Protein AF-A0A2G9T4P9-F1 (afdb_monomer)

InterPro domains:
  IPR011009 Protein kinase-like domain supe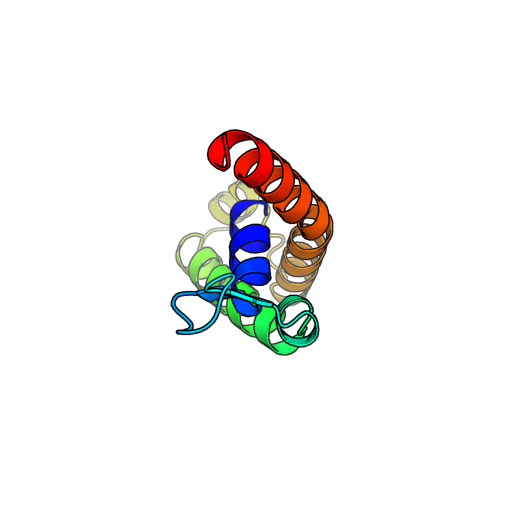rfamily [SSF56112] (2-95)

Mean predicted aligned error: 3.76 Å

Foldseek 3Di:
DQVLLLVLQCQQKDACDPDPVRIGGDVCSSPPPVVLLVVLLVVLVVQCVVQVDPVSC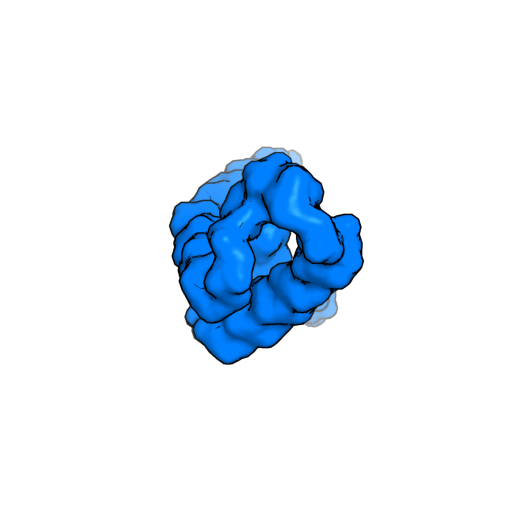VVVVHPVPSVVVSVVSSVVSVVCNVVSVVVVVVVCVVVVD

Radius of gyration: 16.35 Å; Cα contacts (8 Å, |Δi|>4): 73; chains: 1; bounding box: 44×20×45 Å

Organism: Teladorsagia circumcincta (NCBI:txid45464)

Structure (mmCIF, N/CA/C/O backbone):
data_AF-A0A2G9T4P9-F1
#
_entry.id   AF-A0A2G9T4P9-F1
#
loop_
_atom_site.group_PDB
_atom_site.id
_atom_site.type_symbol
_atom_site.label_atom_id
_atom_site.label_alt_id
_atom_site.label_comp_id
_atom_site.label_asym_id
_atom_site.label_entity_id
_atom_site.label_seq_id
_atom_site.pdbx_PDB_ins_code
_atom_site.Cartn_x
_atom_site.Cartn_y
_atom_site.Cartn_z
_atom_site.occupancy
_atom_site.B_iso_or_equiv
_atom_site.auth_seq_id
_atom_site.auth_comp_id
_atom_site.auth_asym_id
_atom_site.auth_atom_id
_atom_site.pdbx_PDB_model_num
ATOM 1 N N . ALA A 1 1 ? 8.560 0.959 2.134 1.00 84.94 1 ALA A N 1
ATOM 2 C CA . ALA A 1 1 ? 7.537 -0.076 2.389 1.00 84.94 1 ALA A CA 1
ATOM 3 C C . ALA A 1 1 ? 6.670 0.248 3.609 1.00 84.94 1 ALA A C 1
ATOM 5 O O . ALA A 1 1 ? 5.462 0.257 3.446 1.00 84.94 1 ALA A O 1
ATOM 6 N N . LEU A 1 2 ? 7.240 0.581 4.781 1.00 91.88 2 LEU A N 1
ATOM 7 C CA . LEU A 1 2 ? 6.465 0.960 5.982 1.00 91.88 2 LEU A CA 1
ATOM 8 C C . LEU A 1 2 ? 5.460 2.102 5.740 1.00 91.88 2 LEU A C 1
ATOM 10 O O . LEU A 1 2 ? 4.272 1.905 5.943 1.00 91.88 2 LEU A O 1
ATOM 14 N N . GLU A 1 3 ? 5.920 3.245 5.231 1.00 92.81 3 GLU A N 1
ATOM 15 C CA . GLU A 1 3 ? 5.066 4.408 4.911 1.00 92.81 3 GLU A CA 1
ATOM 16 C C . GLU A 1 3 ? 3.924 4.069 3.939 1.00 92.81 3 GLU A C 1
ATOM 18 O O . GLU A 1 3 ? 2.773 4.457 4.128 1.00 92.81 3 GLU A O 1
ATOM 23 N N . ILE A 1 4 ? 4.243 3.290 2.903 1.00 93.44 4 ILE A N 1
ATOM 24 C CA . ILE A 1 4 ? 3.272 2.838 1.900 1.00 93.44 4 ILE A CA 1
ATOM 25 C C . ILE A 1 4 ? 2.241 1.931 2.563 1.00 93.44 4 ILE A C 1
ATOM 27 O O . ILE A 1 4 ? 1.051 2.121 2.371 1.00 93.44 4 ILE A O 1
ATOM 31 N N . SER A 1 5 ? 2.693 0.982 3.380 1.00 93.94 5 SER A N 1
ATOM 32 C CA . SER A 1 5 ? 1.821 0.081 4.126 1.00 93.94 5 SER A CA 1
ATOM 33 C C . SER A 1 5 ? 0.866 0.841 5.045 1.00 93.94 5 SER A C 1
ATOM 35 O O . SER A 1 5 ? -0.320 0.529 5.065 1.00 93.94 5 SER A O 1
ATOM 37 N N . ASN A 1 6 ? 1.353 1.876 5.742 1.00 94.88 6 ASN A N 1
ATOM 38 C CA . ASN A 1 6 ? 0.491 2.738 6.546 1.00 94.88 6 ASN A CA 1
ATOM 39 C C . ASN A 1 6 ? -0.539 3.455 5.668 1.00 94.88 6 ASN A C 1
ATOM 41 O O . ASN A 1 6 ? -1.720 3.442 5.977 1.00 94.88 6 ASN A O 1
ATOM 45 N N . THR A 1 7 ? -0.107 4.016 4.536 1.00 93.69 7 THR A N 1
ATOM 46 C CA . THR A 1 7 ? -1.008 4.706 3.599 1.00 93.69 7 THR A CA 1
ATOM 47 C C . THR A 1 7 ? -2.107 3.783 3.066 1.00 93.69 7 THR A C 1
ATOM 49 O O . THR A 1 7 ? -3.253 4.204 2.967 1.00 93.69 7 THR A O 1
ATOM 52 N N . LEU A 1 8 ? -1.781 2.524 2.758 1.00 92.94 8 LEU A N 1
ATOM 53 C CA . LEU A 1 8 ? -2.769 1.530 2.326 1.00 92.94 8 LEU A CA 1
ATOM 54 C C . LEU A 1 8 ? -3.737 1.152 3.455 1.00 92.94 8 LEU A C 1
ATOM 56 O O . LEU A 1 8 ? -4.933 1.045 3.209 1.00 92.94 8 LEU A O 1
ATOM 60 N N . ALA A 1 9 ? -3.250 1.002 4.693 1.00 93.19 9 ALA A N 1
ATOM 61 C CA . ALA A 1 9 ? -4.123 0.779 5.847 1.00 93.19 9 ALA A CA 1
ATOM 62 C C . ALA A 1 9 ? -5.110 1.944 6.033 1.00 93.19 9 ALA A C 1
ATOM 64 O O . ALA A 1 9 ? -6.292 1.725 6.276 1.00 93.19 9 ALA A O 1
ATOM 65 N N . GLU A 1 10 ? -4.655 3.183 5.846 1.00 94.19 10 GLU A N 1
ATOM 66 C CA . GLU A 1 10 ? -5.505 4.373 5.959 1.00 94.19 10 GLU A CA 1
ATOM 67 C C . GLU A 1 10 ? -6.612 4.441 4.896 1.00 94.19 10 GLU A C 1
ATOM 69 O O . GLU A 1 10 ? -7.625 5.096 5.124 1.00 94.19 10 GLU A O 1
ATOM 74 N N . CYS A 1 11 ? -6.493 3.737 3.763 1.00 93.12 11 CYS A N 1
ATOM 75 C CA . CYS A 1 11 ? -7.566 3.691 2.762 1.00 93.12 11 CYS A CA 1
ATOM 76 C C . CYS A 1 11 ? -8.871 3.087 3.301 1.00 93.12 11 CYS A C 1
ATOM 78 O O . CYS A 1 11 ? -9.941 3.430 2.803 1.00 93.12 11 CYS A O 1
ATOM 80 N N . GLY A 1 12 ? -8.792 2.214 4.307 1.00 93.62 12 GLY A N 1
ATOM 81 C CA . GLY A 1 12 ? -9.965 1.659 4.979 1.00 93.62 12 GLY A CA 1
ATOM 82 C C . GLY A 1 12 ? -10.337 2.369 6.276 1.00 93.62 12 GLY A C 1
ATOM 83 O O . GLY A 1 12 ? -11.202 1.881 6.995 1.00 93.62 12 GLY A O 1
ATOM 84 N N . MET A 1 13 ? -9.694 3.486 6.616 1.00 95.25 13 MET A N 1
ATOM 85 C CA . MET A 1 13 ? -10.004 4.250 7.822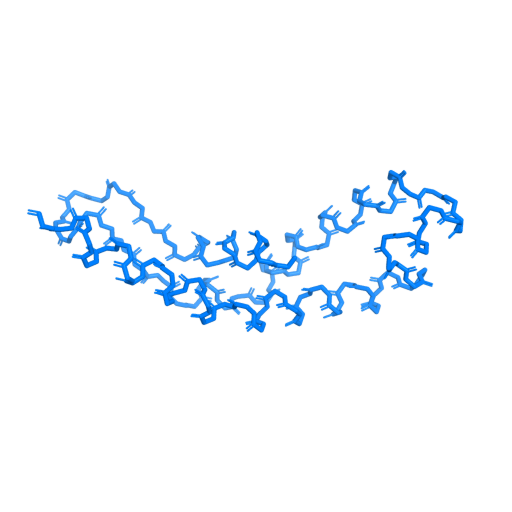 1.00 95.25 13 MET A CA 1
ATOM 86 C C . MET A 1 13 ? -10.836 5.479 7.467 1.00 95.25 13 MET A C 1
ATOM 88 O O . MET A 1 13 ? -10.435 6.315 6.660 1.00 95.25 13 MET A O 1
ATOM 92 N N . THR A 1 14 ? -11.989 5.631 8.114 1.00 96.06 14 THR A N 1
ATOM 93 C CA . THR A 1 14 ? -12.777 6.868 8.046 1.00 96.06 14 THR A CA 1
ATOM 94 C C . THR A 1 14 ? -12.807 7.517 9.417 1.00 96.06 14 THR A C 1
ATOM 96 O O . THR A 1 14 ? -13.322 6.939 10.369 1.00 96.06 14 THR A O 1
ATOM 99 N N . TYR A 1 15 ? -12.276 8.733 9.523 1.00 95.00 15 TYR A N 1
ATOM 100 C CA . TYR A 1 15 ? -12.254 9.507 10.765 1.00 95.00 15 TYR A CA 1
ATOM 101 C C . TYR A 1 15 ? -13.317 10.604 10.769 1.00 95.00 15 TYR A C 1
ATOM 103 O O . TYR A 1 15 ? -13.747 11.077 9.718 1.00 95.00 15 TYR A O 1
ATOM 111 N N . GLY A 1 16 ? -13.699 11.062 11.963 1.00 93.06 16 GLY A N 1
ATOM 112 C CA . GLY A 1 16 ? -14.607 12.201 12.121 1.00 93.06 16 GLY A CA 1
ATOM 113 C C . GLY A 1 16 ? -16.078 11.851 11.905 1.00 93.06 16 GLY A C 1
ATOM 114 O O . GLY A 1 16 ? -16.880 12.741 11.630 1.00 93.06 16 GLY A O 1
ATOM 115 N N . VAL A 1 17 ? -16.444 10.572 12.037 1.00 95.62 17 VAL A N 1
ATOM 116 C CA . VAL A 1 17 ? -17.853 10.162 12.039 1.00 95.62 17 VAL A CA 1
ATOM 117 C C . VAL A 1 17 ? -18.540 10.637 13.322 1.00 95.62 17 VAL A C 1
ATOM 119 O O . VAL A 1 17 ? -17.925 10.706 14.385 1.00 95.62 17 VAL A O 1
ATOM 122 N N . GLU A 1 18 ? -19.831 10.962 13.244 1.00 95.00 18 GLU A N 1
ATOM 123 C CA . GLU A 1 18 ? -20.568 11.574 14.364 1.00 95.00 18 GLU A CA 1
ATOM 124 C C . GLU A 1 18 ? -20.757 10.633 15.563 1.00 95.00 18 GLU A C 1
ATOM 126 O O . GLU A 1 18 ? -20.935 11.072 16.701 1.00 95.00 18 GLU A O 1
ATOM 131 N N . LYS A 1 19 ? -20.739 9.321 15.317 1.00 93.81 19 LYS A N 1
ATOM 132 C CA . LYS A 1 19 ? -21.027 8.305 16.325 1.00 93.81 19 LYS A CA 1
ATOM 133 C C . LYS A 1 19 ? -19.737 7.756 16.925 1.00 93.81 19 LYS A C 1
ATOM 135 O O . LYS A 1 19 ? -18.825 7.378 16.199 1.00 93.81 19 LYS A O 1
ATOM 140 N N . HIS A 1 20 ? -19.706 7.613 18.251 1.00 90.75 20 HIS A N 1
ATOM 141 C CA . HIS A 1 20 ? -18.656 6.861 18.945 1.00 90.75 20 HIS A CA 1
ATOM 142 C C . HIS A 1 20 ? -18.430 5.478 18.279 1.00 90.75 20 HIS A C 1
ATOM 144 O O . HIS A 1 20 ? -19.419 4.769 18.056 1.00 90.75 20 HIS A O 1
ATOM 150 N N . PRO A 1 21 ? -17.172 5.056 18.014 1.00 92.62 21 PRO A N 1
ATOM 151 C CA . PRO A 1 21 ? -15.909 5.610 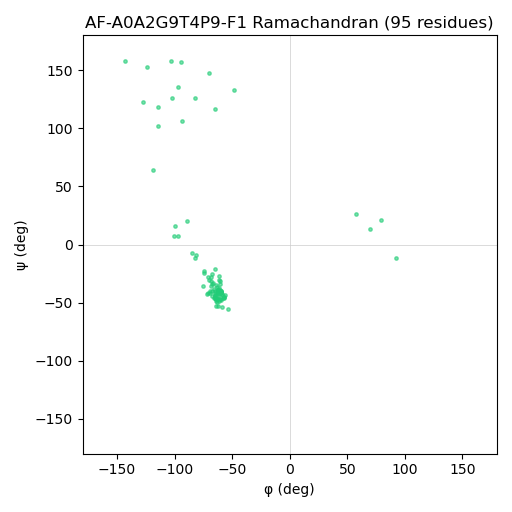18.5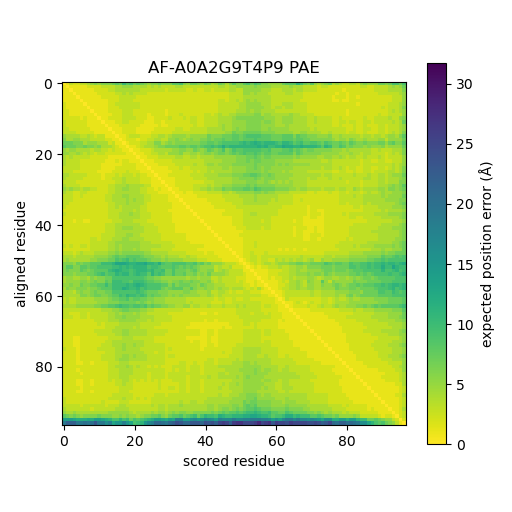27 1.00 92.62 21 PRO A CA 1
ATOM 152 C C . PRO A 1 21 ? -15.283 6.737 17.683 1.00 92.62 21 PRO A C 1
ATOM 154 O O . PRO A 1 21 ? -14.099 7.016 17.837 1.00 92.62 21 PRO A O 1
ATOM 157 N N . PHE A 1 22 ? -16.068 7.412 16.836 1.00 94.38 22 PHE A N 1
ATOM 158 C CA . PHE A 1 22 ? -15.655 8.532 15.973 1.00 94.38 22 PHE A CA 1
ATOM 159 C C . PHE A 1 22 ? -14.723 8.142 14.817 1.00 94.38 22 PHE A C 1
ATOM 161 O O . PHE A 1 22 ? -14.167 9.010 14.136 1.00 94.38 22 PHE A O 1
ATOM 168 N N . TYR A 1 23 ? -14.619 6.839 14.548 1.00 94.81 23 TYR A N 1
ATOM 169 C CA . TYR A 1 23 ? -14.035 6.292 13.332 1.00 94.81 23 TYR A CA 1
ATOM 170 C C . TYR A 1 23 ? -14.785 5.035 12.867 1.00 94.81 23 TYR A C 1
ATOM 172 O O . TYR A 1 23 ? -15.442 4.358 13.663 1.00 94.81 23 TYR A O 1
ATOM 180 N N . GLU A 1 24 ? -14.649 4.720 11.584 1.00 95.44 24 GLU A N 1
ATOM 181 C CA . GLU A 1 24 ? -15.101 3.481 10.951 1.00 95.44 24 GLU A CA 1
ATOM 182 C C . GLU A 1 24 ? -13.929 2.793 10.245 1.00 95.44 24 GLU A C 1
ATOM 184 O O . GLU A 1 24 ? -12.956 3.443 9.853 1.00 95.44 24 GLU A O 1
ATOM 189 N N . VAL A 1 25 ? -14.027 1.468 10.124 1.00 94.31 25 VAL A N 1
ATOM 190 C CA . VAL A 1 25 ? -12.999 0.605 9.535 1.00 94.31 25 VAL A CA 1
ATOM 191 C C . VAL A 1 25 ? -13.635 -0.252 8.447 1.00 94.31 25 VAL A C 1
ATOM 193 O O . VAL A 1 25 ? -14.560 -1.014 8.729 1.00 94.31 25 VAL A O 1
ATOM 196 N N . ASP A 1 26 ? -13.106 -0.155 7.235 1.00 95.19 26 ASP A N 1
ATOM 197 C CA . ASP A 1 26 ? -13.452 -0.979 6.082 1.00 95.19 26 ASP A CA 1
ATOM 198 C C . ASP A 1 26 ? -12.242 -1.838 5.693 1.00 95.19 26 ASP A C 1
ATOM 200 O O . ASP A 1 26 ? -11.276 -1.364 5.095 1.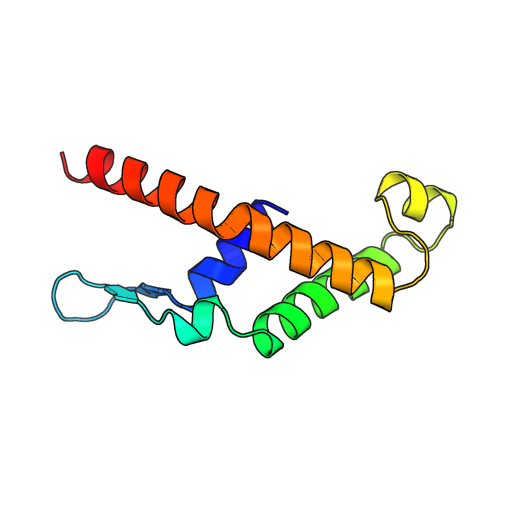00 95.19 26 ASP A O 1
ATOM 204 N N . LEU A 1 27 ? -12.286 -3.116 6.072 1.00 90.94 27 LEU A N 1
ATOM 205 C CA . LEU A 1 27 ? -11.199 -4.061 5.813 1.00 90.94 27 LEU A CA 1
ATOM 206 C C . LEU A 1 27 ? -11.084 -4.433 4.330 1.00 90.94 27 LEU A C 1
ATOM 208 O O . LEU A 1 27 ? -9.983 -4.742 3.874 1.00 90.94 27 LEU A O 1
ATOM 212 N N . ASP A 1 28 ? -12.188 -4.385 3.580 1.00 92.25 28 ASP A N 1
ATOM 213 C CA . ASP A 1 28 ? -12.181 -4.714 2.156 1.00 92.25 28 ASP A CA 1
ATOM 214 C C . ASP A 1 28 ? -11.413 -3.634 1.384 1.00 92.25 28 ASP A C 1
ATOM 216 O O . ASP A 1 28 ? -10.587 -3.953 0.528 1.00 92.25 28 ASP A O 1
ATOM 220 N N . LEU A 1 29 ? -11.593 -2.360 1.754 1.00 91.69 2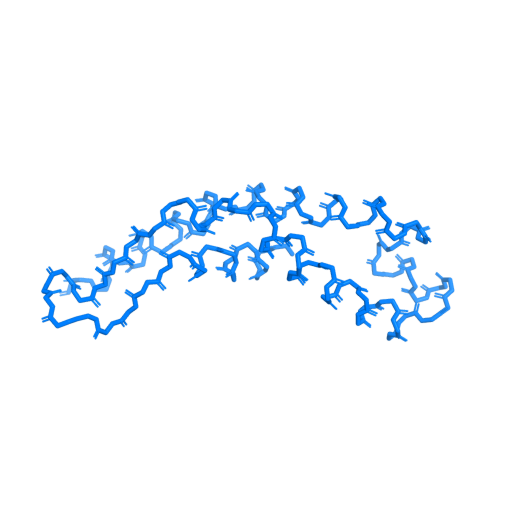9 LEU A N 1
ATOM 221 C CA . LEU A 1 29 ? -10.820 -1.248 1.194 1.00 91.69 29 LEU A CA 1
ATOM 222 C C . LEU A 1 29 ? -9.337 -1.276 1.592 1.00 91.69 29 LEU A C 1
ATOM 224 O O . LEU A 1 29 ? -8.494 -0.903 0.774 1.00 91.69 29 LEU A O 1
ATOM 228 N N . MET A 1 30 ? -8.990 -1.731 2.804 1.00 89.50 30 MET A N 1
ATOM 229 C CA . MET A 1 30 ? -7.580 -1.869 3.221 1.00 89.50 30 MET A CA 1
ATOM 230 C C . MET A 1 30 ? -6.816 -2.898 2.384 1.00 89.50 30 MET A C 1
ATOM 232 O O . MET A 1 30 ? -5.617 -2.742 2.147 1.00 89.50 30 MET A O 1
ATOM 236 N N . GLU A 1 31 ? -7.490 -3.971 1.967 1.00 86.62 31 GLU A N 1
ATOM 237 C CA . GLU A 1 31 ? -6.884 -5.070 1.212 1.00 86.62 31 GLU A CA 1
ATOM 238 C C . GLU A 1 31 ? -7.164 -5.005 -0.298 1.00 86.62 31 GLU A C 1
ATOM 240 O O . GLU A 1 31 ? -6.784 -5.925 -1.033 1.00 86.62 31 GLU A O 1
ATOM 245 N N . ASP A 1 32 ? -7.775 -3.918 -0.779 1.00 92.88 32 ASP A N 1
ATOM 246 C CA . ASP A 1 32 ? -8.123 -3.754 -2.185 1.00 92.88 32 ASP A CA 1
ATOM 247 C C . ASP A 1 32 ? -6.862 -3.696 -3.068 1.00 92.88 32 ASP A C 1
ATOM 249 O O . ASP A 1 32 ? -6.002 -2.803 -2.988 1.00 92.88 32 ASP A O 1
ATOM 253 N N . GLU A 1 33 ? -6.747 -4.688 -3.949 1.00 93.06 33 GLU A N 1
ATOM 254 C CA . GLU A 1 33 ? -5.600 -4.830 -4.841 1.00 93.06 33 GLU A CA 1
ATOM 255 C C . GLU A 1 33 ? -5.558 -3.722 -5.903 1.00 93.06 33 GLU A C 1
ATOM 257 O O . GLU A 1 33 ? -4.474 -3.304 -6.318 1.00 93.06 33 GLU A O 1
ATOM 262 N N . SER A 1 34 ? -6.715 -3.217 -6.334 1.00 94.50 34 SER A N 1
ATOM 263 C CA . SER A 1 34 ? -6.808 -2.174 -7.354 1.00 94.50 34 SER A CA 1
ATOM 264 C C . SER A 1 34 ? -6.324 -0.822 -6.824 1.00 94.50 34 SER A C 1
ATOM 266 O O . SER A 1 34 ? -5.538 -0.155 -7.503 1.00 94.50 34 SER A O 1
ATOM 268 N N . LEU A 1 35 ? -6.685 -0.466 -5.588 1.00 92.12 35 LEU A N 1
ATOM 269 C CA . LEU A 1 35 ? -6.190 0.710 -4.873 1.00 92.12 35 LEU A CA 1
ATOM 270 C C . LEU A 1 35 ? -4.694 0.586 -4.607 1.00 92.12 35 LEU A C 1
ATOM 272 O O . LEU A 1 35 ? -3.928 1.499 -4.925 1.00 92.12 35 LEU A O 1
ATOM 276 N N . SER A 1 36 ? -4.258 -0.580 -4.125 1.00 93.75 36 SER A N 1
ATOM 277 C CA . SER A 1 36 ? -2.841 -0.868 -3.902 1.00 93.75 36 SER A CA 1
ATOM 278 C C . SER A 1 36 ? -2.023 -0.706 -5.183 1.00 93.75 36 SER A C 1
ATOM 280 O O . SER A 1 36 ? -0.982 -0.046 -5.180 1.00 93.75 36 SER A O 1
ATOM 282 N N . ARG A 1 37 ? -2.509 -1.254 -6.303 1.00 96.38 37 ARG A N 1
ATOM 283 C CA . ARG A 1 37 ? -1.877 -1.142 -7.624 1.00 96.38 37 ARG A CA 1
ATOM 284 C C . ARG A 1 37 ? -1.870 0.294 -8.132 1.00 96.38 37 ARG A C 1
ATOM 286 O O . ARG A 1 37 ? -0.863 0.718 -8.694 1.00 96.38 37 ARG A O 1
ATOM 293 N N . MET A 1 38 ? -2.962 1.035 -7.953 1.00 95.50 38 MET A N 1
ATOM 294 C CA . MET A 1 38 ? -3.063 2.436 -8.362 1.00 95.50 38 MET A CA 1
ATOM 295 C C . MET A 1 38 ? -2.047 3.299 -7.606 1.00 95.50 38 MET A C 1
ATOM 297 O O . MET A 1 38 ? -1.241 3.984 -8.237 1.00 95.50 38 MET A O 1
ATOM 301 N N . PHE A 1 39 ? -2.038 3.224 -6.272 1.00 94.69 39 PHE A N 1
ATOM 302 C CA . PHE A 1 39 ? -1.137 4.003 -5.424 1.00 94.69 39 PHE A CA 1
ATOM 303 C C . PHE A 1 39 ? 0.332 3.626 -5.648 1.00 94.69 39 PHE A C 1
ATOM 305 O O . PHE A 1 39 ? 1.156 4.487 -5.963 1.00 94.69 39 PHE A O 1
ATOM 312 N N . CYS A 1 40 ? 0.665 2.332 -5.552 1.00 95.81 40 CYS A N 1
ATOM 313 C CA . CYS A 1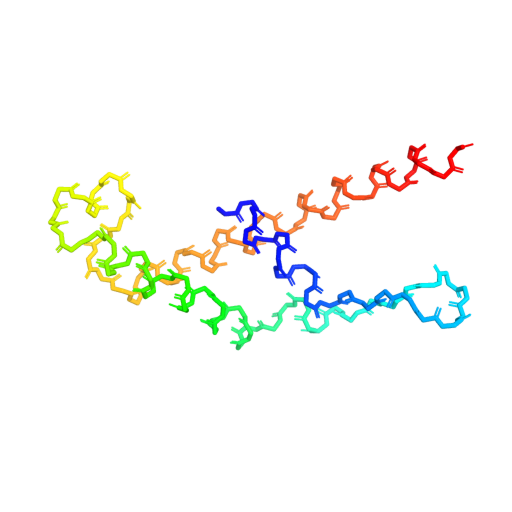 40 ? 2.036 1.857 -5.747 1.00 95.81 40 CYS A CA 1
ATOM 314 C C . CYS A 1 40 ? 2.525 2.125 -7.174 1.00 95.81 40 CYS A C 1
ATOM 316 O O . CYS A 1 40 ? 3.689 2.467 -7.362 1.00 95.81 40 CYS A O 1
ATOM 318 N N . GLY A 1 41 ? 1.644 2.010 -8.171 1.00 96.75 41 GLY A N 1
ATOM 319 C CA . GLY A 1 41 ? 1.953 2.309 -9.566 1.00 96.75 41 GLY A CA 1
ATOM 320 C C . GLY A 1 41 ? 2.298 3.779 -9.778 1.00 96.75 41 GLY A C 1
ATOM 321 O O . GLY A 1 41 ? 3.340 4.074 -10.354 1.00 96.75 41 GLY A O 1
ATOM 322 N N . ALA A 1 42 ? 1.479 4.697 -9.258 1.00 96.31 42 ALA A N 1
ATOM 323 C CA . ALA A 1 42 ? 1.741 6.132 -9.357 1.00 96.31 42 ALA A CA 1
ATOM 324 C C . ALA A 1 42 ? 3.038 6.537 -8.633 1.00 96.31 42 ALA A C 1
ATOM 326 O O . ALA A 1 42 ? 3.828 7.318 -9.165 1.00 96.31 42 ALA A O 1
ATOM 327 N N . TYR A 1 43 ? 3.285 5.968 -7.448 1.00 94.94 43 TYR A N 1
ATOM 328 C CA . TYR A 1 43 ? 4.538 6.155 -6.715 1.00 94.94 43 TYR A CA 1
ATOM 329 C C . TYR A 1 43 ? 5.744 5.665 -7.526 1.00 94.94 43 TYR A C 1
ATOM 331 O O . TYR A 1 43 ? 6.733 6.384 -7.675 1.00 94.94 43 TYR A O 1
ATOM 339 N N . LEU A 1 44 ? 5.649 4.460 -8.092 1.00 95.69 44 LEU A N 1
ATOM 340 C CA . LEU A 1 44 ? 6.716 3.861 -8.885 1.00 95.69 44 LEU A CA 1
ATOM 341 C C . LEU A 1 44 ? 6.987 4.656 -10.167 1.00 95.69 44 LEU A C 1
ATOM 343 O O . LEU A 1 44 ? 8.144 4.875 -10.512 1.00 95.69 44 LEU A O 1
ATOM 347 N N . ASP A 1 45 ? 5.946 5.145 -10.841 1.00 95.75 45 ASP A N 1
ATOM 348 C CA . ASP A 1 45 ? 6.084 5.979 -12.037 1.00 95.75 45 ASP A CA 1
ATOM 349 C C . ASP A 1 45 ? 6.844 7.272 -11.741 1.00 95.75 45 ASP A C 1
ATOM 351 O O . ASP A 1 45 ? 7.663 7.710 -12.551 1.00 95.75 45 ASP A O 1
ATOM 355 N N . GLN A 1 46 ? 6.595 7.884 -10.582 1.00 95.06 46 GLN A N 1
ATOM 356 C CA . GLN A 1 46 ? 7.348 9.055 -10.148 1.00 95.06 46 GLN A CA 1
ATOM 357 C C . GLN A 1 46 ? 8.805 8.692 -9.832 1.00 95.06 46 GLN A C 1
ATOM 359 O O . GLN A 1 46 ? 9.721 9.356 -10.313 1.00 95.06 46 GLN A O 1
ATOM 364 N N . LEU A 1 47 ? 9.027 7.581 -9.129 1.00 93.94 47 LEU A N 1
ATOM 365 C CA . LEU A 1 47 ? 10.362 7.093 -8.787 1.00 93.94 47 LEU A CA 1
ATOM 366 C C . LEU A 1 47 ? 11.213 6.811 -10.042 1.00 93.94 47 LEU A C 1
ATOM 368 O O . LEU A 1 47 ? 12.382 7.184 -10.110 1.00 93.94 47 LEU A O 1
ATOM 372 N N . TYR A 1 48 ? 10.618 6.223 -11.081 1.00 94.38 48 TYR A N 1
ATOM 373 C CA . TYR A 1 48 ? 11.282 5.988 -12.366 1.00 94.38 48 TYR A CA 1
ATOM 374 C C . TYR A 1 48 ? 11.623 7.276 -13.126 1.00 94.38 48 TYR A C 1
ATOM 376 O O . TYR A 1 48 ? 12.635 7.314 -13.829 1.00 94.38 48 TYR A O 1
ATOM 384 N N . LYS A 1 49 ? 10.806 8.329 -12.999 1.00 94.25 49 LYS A N 1
ATOM 385 C CA . LYS A 1 49 ? 11.097 9.646 -13.592 1.00 94.25 49 LYS A CA 1
ATOM 386 C C . LYS A 1 49 ? 12.272 10.327 -12.896 1.00 94.25 49 LYS A C 1
ATOM 388 O O . LYS A 1 49 ? 13.127 10.893 -13.572 1.00 94.25 49 LYS A O 1
ATOM 393 N N . ASP A 1 50 ? 12.333 10.240 -11.571 1.00 92.75 50 ASP A N 1
ATOM 394 C CA . ASP A 1 50 ? 13.387 10.873 -10.769 1.00 92.75 50 ASP A CA 1
ATOM 395 C C . ASP A 1 50 ? 14.732 10.122 -10.882 1.00 92.75 50 ASP A C 1
ATOM 397 O O . ASP A 1 50 ? 15.817 10.697 -10.714 1.00 92.75 50 ASP A O 1
ATOM 401 N N . HIS A 1 51 ? 14.675 8.834 -11.239 1.00 92.19 51 HIS A N 1
ATOM 402 C CA . HIS A 1 51 ? 15.821 7.938 -11.399 1.00 92.19 51 HIS A CA 1
ATOM 403 C C . HIS A 1 51 ? 15.925 7.407 -12.834 1.00 92.19 51 HIS A C 1
ATOM 405 O O . HIS A 1 51 ? 15.825 6.213 -13.122 1.00 92.19 51 HIS A O 1
ATOM 411 N N . ASP A 1 52 ? 16.160 8.329 -13.758 1.00 88.25 52 ASP A N 1
ATOM 412 C CA . ASP A 1 52 ? 16.226 8.076 -15.194 1.00 88.25 52 ASP A CA 1
ATOM 413 C C . ASP A 1 52 ? 17.437 7.236 -15.643 1.00 88.25 52 ASP A C 1
ATOM 415 O O . ASP A 1 52 ? 17.329 6.504 -16.629 1.00 88.25 52 ASP A O 1
ATOM 419 N N . THR A 1 53 ? 18.559 7.275 -14.913 1.00 90.38 53 THR A N 1
ATOM 420 C CA . THR A 1 53 ? 19.784 6.520 -15.241 1.00 90.38 53 THR A CA 1
ATOM 421 C C . THR A 1 53 ? 19.889 5.169 -14.527 1.00 90.38 53 THR A C 1
ATOM 423 O O . THR A 1 53 ? 19.332 4.964 -13.449 1.00 90.38 53 THR A O 1
ATOM 426 N N . ILE A 1 54 ? 20.669 4.242 -15.098 1.00 87.75 54 ILE A N 1
ATOM 427 C CA . ILE A 1 54 ? 20.891 2.895 -14.538 1.00 87.75 54 ILE A CA 1
ATOM 428 C C . ILE A 1 54 ? 21.513 2.970 -13.136 1.00 87.75 54 ILE A C 1
ATOM 430 O O . ILE A 1 54 ? 21.130 2.218 -12.241 1.00 87.75 54 ILE A O 1
ATOM 434 N N . GLU A 1 55 ? 22.456 3.886 -12.922 1.00 89.44 55 GLU A N 1
ATOM 435 C CA . GLU A 1 55 ? 23.138 4.070 -11.640 1.00 89.44 55 GLU A CA 1
ATOM 436 C C . GLU A 1 55 ? 22.164 4.545 -10.562 1.00 89.44 55 GLU A C 1
ATOM 438 O O . GLU A 1 55 ? 22.167 4.001 -9.458 1.00 89.44 55 GLU A O 1
ATOM 443 N N . LYS A 1 56 ? 21.294 5.512 -10.892 1.00 89.25 56 LYS A N 1
ATOM 444 C CA . LYS A 1 56 ? 20.261 6.000 -9.971 1.00 89.25 56 LYS A CA 1
ATOM 445 C C . LYS A 1 56 ? 19.266 4.887 -9.642 1.00 89.25 56 LYS A C 1
ATOM 447 O O . LYS A 1 56 ? 18.972 4.667 -8.475 1.00 89.25 56 LYS A O 1
ATOM 452 N N . ARG A 1 57 ? 18.812 4.118 -10.636 1.00 88.62 57 ARG A N 1
ATOM 453 C CA . ARG A 1 57 ? 17.884 2.991 -10.423 1.00 88.62 57 ARG A CA 1
ATOM 454 C C . ARG A 1 57 ? 18.434 1.944 -9.463 1.00 88.62 57 ARG A C 1
ATOM 456 O O . ARG A 1 57 ? 17.738 1.557 -8.530 1.00 88.62 57 ARG A O 1
ATOM 463 N N . LYS A 1 58 ? 19.700 1.549 -9.631 1.00 88.19 58 LYS A N 1
ATOM 464 C CA . LYS A 1 58 ? 20.361 0.575 -8.747 1.00 88.19 58 LYS A CA 1
ATOM 465 C C . LYS A 1 58 ? 20.407 1.030 -7.291 1.00 88.19 58 LYS A C 1
ATOM 467 O O . LYS A 1 58 ? 20.170 0.218 -6.402 1.00 88.19 58 LYS A O 1
ATOM 472 N N . TRP A 1 59 ? 20.681 2.313 -7.048 1.00 87.81 59 TRP A N 1
ATOM 473 C CA . TRP A 1 59 ? 20.665 2.887 -5.696 1.00 87.81 59 TRP A CA 1
ATOM 474 C C . TRP A 1 59 ? 19.294 2.788 -5.022 1.00 87.81 59 TRP A C 1
ATOM 476 O O . TRP A 1 59 ? 19.221 2.624 -3.807 1.00 87.81 59 TRP A O 1
ATOM 486 N N . HIS A 1 60 ? 18.224 2.840 -5.812 1.00 85.94 60 HIS A N 1
ATOM 487 C CA . HIS A 1 60 ? 16.841 2.757 -5.349 1.00 85.94 60 HIS A CA 1
ATOM 488 C C . HIS A 1 60 ? 16.222 1.363 -5.522 1.00 85.94 60 HIS A C 1
ATOM 490 O O . HIS A 1 60 ? 15.007 1.223 -5.424 1.00 85.94 60 HIS A O 1
ATOM 496 N N . LEU A 1 61 ? 17.052 0.333 -5.742 1.00 88.12 61 LEU A N 1
ATOM 497 C CA . LEU A 1 61 ? 16.634 -1.067 -5.890 1.00 88.12 61 LEU A CA 1
ATOM 498 C C . LEU A 1 61 ? 15.616 -1.303 -7.020 1.00 88.12 61 LEU A C 1
ATOM 500 O O . LEU A 1 61 ? 14.853 -2.262 -6.969 1.00 88.12 61 LEU A O 1
ATOM 504 N N . LEU A 1 62 ? 15.616 -0.446 -8.043 1.00 92.69 62 LEU A N 1
ATOM 505 C CA . LEU A 1 62 ? 14.804 -0.634 -9.242 1.00 92.69 62 LEU A CA 1
ATOM 506 C C . LEU A 1 62 ? 15.516 -1.589 -10.199 1.00 92.69 62 LEU A C 1
ATOM 508 O O . LEU A 1 62 ? 16.669 -1.353 -10.580 1.00 92.69 62 LEU A O 1
ATOM 512 N N . THR A 1 63 ? 14.827 -2.652 -10.608 1.00 91.81 63 THR A N 1
ATOM 513 C CA . THR A 1 63 ? 15.359 -3.669 -11.531 1.00 91.81 63 THR A CA 1
ATOM 514 C C . THR A 1 63 ? 15.428 -3.162 -12.972 1.00 91.81 63 THR A C 1
ATOM 516 O O . THR A 1 63 ? 16.255 -3.621 -13.760 1.00 91.81 63 THR A O 1
ATOM 519 N N . GLY A 1 64 ? 14.597 -2.172 -13.312 1.00 90.06 64 GLY A N 1
ATOM 520 C CA . GLY A 1 64 ? 14.371 -1.717 -14.682 1.00 90.06 64 GLY A CA 1
ATOM 521 C C . GLY A 1 64 ? 13.187 -2.411 -15.360 1.00 90.06 64 GLY A C 1
ATOM 522 O O . GLY A 1 64 ? 12.750 -1.930 -16.407 1.00 90.06 64 GLY A O 1
ATOM 523 N N . ASP A 1 65 ? 12.651 -3.477 -14.758 1.00 94.25 65 ASP A N 1
ATOM 524 C CA . ASP A 1 65 ? 11.350 -4.048 -15.089 1.00 94.25 65 ASP A CA 1
ATOM 525 C C . ASP A 1 65 ? 10.296 -3.438 -14.157 1.00 94.25 65 ASP A C 1
ATOM 527 O O . ASP A 1 65 ? 10.206 -3.737 -12.965 1.00 94.25 65 ASP A O 1
ATOM 531 N N . ARG A 1 66 ? 9.486 -2.540 -14.721 1.00 94.44 66 ARG A N 1
ATOM 532 C CA . ARG A 1 66 ? 8.458 -1.816 -13.970 1.00 94.44 66 ARG A CA 1
ATOM 533 C C . ARG A 1 66 ? 7.415 -2.756 -13.361 1.00 94.44 66 ARG A C 1
ATOM 535 O O . ARG A 1 66 ? 6.927 -2.478 -12.267 1.00 94.44 66 ARG A O 1
ATOM 542 N N . ASP A 1 67 ? 7.027 -3.818 -14.062 1.00 96.12 67 ASP A N 1
ATOM 543 C CA . ASP A 1 67 ? 5.966 -4.709 -13.591 1.00 96.12 67 ASP A CA 1
ATOM 544 C C . ASP A 1 67 ? 6.475 -5.619 -12.467 1.00 96.12 67 ASP A C 1
ATOM 546 O O . ASP A 1 67 ? 5.748 -5.867 -11.498 1.00 96.12 67 ASP A O 1
ATOM 550 N N . GLU A 1 68 ? 7.737 -6.051 -12.545 1.00 96.06 68 GLU A N 1
ATOM 551 C CA . GLU A 1 68 ? 8.418 -6.749 -11.450 1.00 96.06 68 GLU A CA 1
ATOM 552 C C . GLU A 1 68 ? 8.553 -5.850 -10.214 1.00 96.06 68 GLU A C 1
ATOM 554 O O . GLU A 1 68 ? 8.143 -6.242 -9.116 1.00 96.06 68 GLU A O 1
ATOM 559 N N . ASP A 1 69 ? 9.041 -4.621 -10.394 1.00 96.19 69 ASP A N 1
ATOM 560 C CA . ASP A 1 69 ? 9.220 -3.658 -9.305 1.00 96.19 69 ASP A CA 1
ATOM 561 C C . ASP A 1 69 ? 7.886 -3.295 -8.637 1.00 96.19 69 ASP A C 1
ATOM 563 O O . ASP A 1 69 ? 7.804 -3.202 -7.409 1.00 96.19 69 ASP A O 1
ATOM 567 N N . LEU A 1 70 ? 6.811 -3.143 -9.419 1.00 96.62 70 LEU A N 1
ATOM 568 C CA . LEU A 1 70 ? 5.468 -2.883 -8.898 1.00 96.62 70 LEU A CA 1
ATOM 569 C C . LEU A 1 70 ? 4.966 -4.051 -8.051 1.00 96.62 70 LEU A C 1
ATOM 571 O O . LEU A 1 70 ? 4.466 -3.849 -6.942 1.00 96.62 70 LEU A O 1
ATOM 575 N N . LYS A 1 71 ? 5.120 -5.281 -8.551 1.00 96.12 71 LYS A N 1
ATOM 576 C CA . LYS A 1 71 ? 4.727 -6.487 -7.819 1.00 96.12 71 LYS A CA 1
ATOM 577 C C . LYS A 1 71 ? 5.510 -6.619 -6.515 1.00 96.12 71 LYS A C 1
ATOM 579 O O . LYS A 1 71 ? 4.918 -6.939 -5.481 1.00 96.12 71 LYS A O 1
ATOM 584 N N . MET A 1 72 ? 6.815 -6.352 -6.544 1.00 95.56 72 MET A N 1
ATOM 585 C CA . MET A 1 72 ? 7.666 -6.351 -5.356 1.00 95.56 72 MET A CA 1
ATOM 586 C C . MET A 1 72 ? 7.195 -5.300 -4.345 1.00 95.56 72 MET A C 1
ATOM 588 O O . MET A 1 72 ? 6.998 -5.626 -3.175 1.00 95.56 72 MET 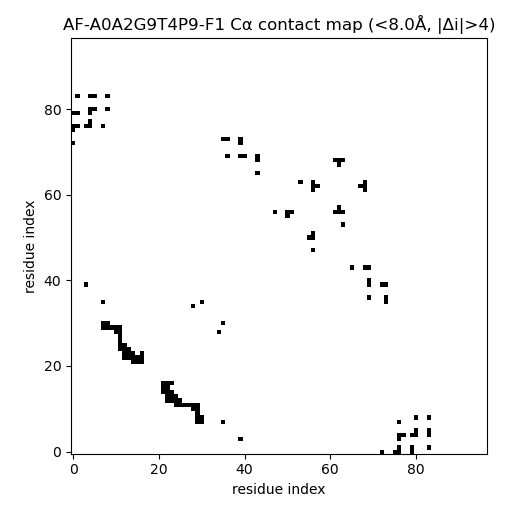A O 1
ATOM 592 N N . LEU A 1 73 ? 6.946 -4.067 -4.793 1.00 95.25 73 LEU A N 1
ATOM 593 C CA . LEU A 1 73 ? 6.510 -2.967 -3.936 1.00 95.25 73 LEU A CA 1
ATOM 594 C C . LEU A 1 73 ? 5.178 -3.264 -3.240 1.00 95.25 73 LEU A C 1
ATOM 596 O O . LEU A 1 73 ? 5.070 -3.087 -2.026 1.00 95.25 73 LEU A O 1
ATOM 600 N N . MET A 1 74 ? 4.188 -3.758 -3.990 1.00 95.12 74 MET A N 1
ATOM 601 C CA . MET A 1 74 ? 2.886 -4.156 -3.445 1.00 95.12 74 MET A CA 1
ATOM 602 C C . MET A 1 74 ? 3.023 -5.310 -2.442 1.00 95.12 74 MET A C 1
ATOM 604 O O . MET A 1 74 ? 2.401 -5.288 -1.380 1.00 95.12 74 MET A O 1
ATOM 608 N N . THR A 1 75 ? 3.866 -6.301 -2.746 1.00 94.62 75 THR A N 1
ATOM 609 C CA . THR A 1 75 ? 4.109 -7.451 -1.859 1.00 94.62 75 THR A CA 1
ATOM 610 C C . THR A 1 75 ? 4.730 -7.008 -0.537 1.00 94.62 75 THR A C 1
ATOM 612 O O . THR A 1 75 ? 4.261 -7.397 0.533 1.00 94.62 75 THR A O 1
ATOM 615 N N . GLU A 1 76 ? 5.755 -6.158 -0.593 1.00 94.31 76 GLU A N 1
ATOM 616 C CA . GLU A 1 76 ? 6.402 -5.611 0.598 1.00 94.31 76 GLU A CA 1
ATOM 617 C C . GLU A 1 76 ? 5.438 -4.727 1.400 1.00 94.31 76 GLU A C 1
ATOM 619 O O . GLU A 1 76 ? 5.344 -4.874 2.616 1.00 94.31 76 GLU A O 1
ATOM 624 N N . ALA A 1 77 ? 4.653 -3.863 0.750 1.00 93.19 77 ALA A N 1
ATOM 625 C CA . ALA A 1 77 ? 3.652 -3.046 1.436 1.00 93.19 77 ALA A CA 1
ATOM 626 C C . ALA A 1 77 ? 2.621 -3.900 2.196 1.00 93.19 77 ALA A C 1
ATOM 628 O O . ALA A 1 77 ? 2.338 -3.626 3.364 1.00 93.19 77 ALA A O 1
ATOM 629 N N . ARG A 1 78 ? 2.125 -4.983 1.581 1.00 92.00 78 ARG A N 1
ATOM 630 C CA . ARG A 1 78 ? 1.198 -5.917 2.237 1.00 92.00 78 ARG A CA 1
ATOM 631 C C . ARG A 1 78 ? 1.858 -6.661 3.396 1.00 92.00 78 ARG A C 1
ATOM 633 O O . ARG A 1 78 ? 1.239 -6.851 4.438 1.00 92.00 78 ARG A O 1
ATOM 640 N N . ARG A 1 79 ? 3.132 -7.038 3.257 1.00 93.88 79 ARG A N 1
ATOM 641 C CA . ARG A 1 79 ? 3.897 -7.715 4.315 1.00 93.88 79 ARG A CA 1
ATOM 642 C C . ARG A 1 79 ? 4.012 -6.877 5.591 1.00 93.88 79 ARG A C 1
ATOM 644 O O . ARG A 1 79 ? 4.014 -7.441 6.682 1.00 93.88 79 ARG A O 1
ATOM 651 N N . PHE A 1 80 ? 4.102 -5.554 5.465 1.00 94.75 80 PHE A N 1
ATOM 652 C CA . PHE A 1 80 ? 4.185 -4.641 6.607 1.00 94.75 80 PHE A CA 1
ATOM 653 C C . PHE A 1 80 ? 2.825 -4.253 7.205 1.00 94.75 80 PHE A C 1
ATOM 655 O O . PHE A 1 80 ? 2.812 -3.652 8.277 1.00 94.75 80 PHE A O 1
ATOM 662 N N . LEU A 1 81 ? 1.699 -4.630 6.589 1.00 91.12 81 LEU A N 1
ATOM 663 C CA . LEU A 1 81 ? 0.361 -4.226 7.044 1.00 91.12 81 LEU A CA 1
ATOM 664 C C . LEU A 1 81 ? 0.074 -4.623 8.507 1.00 91.12 81 LEU A C 1
ATOM 666 O O . LEU A 1 81 ? -0.321 -3.758 9.291 1.00 91.12 81 LEU A O 1
ATOM 670 N N . PRO A 1 82 ? 0.384 -5.859 8.960 1.00 93.50 82 PRO A N 1
ATOM 671 C CA . PRO A 1 82 ? 0.187 -6.232 10.362 1.00 93.50 82 PRO A CA 1
ATOM 672 C C . PRO A 1 82 ? 1.014 -5.392 11.343 1.00 93.50 82 PRO A C 1
ATOM 674 O O . PRO A 1 82 ? 0.590 -5.173 12.477 1.00 93.50 82 PRO A O 1
ATOM 677 N N . LEU A 1 83 ? 2.189 -4.908 10.922 1.00 94.88 83 LEU A N 1
ATOM 678 C CA . LEU A 1 83 ? 3.036 -4.068 11.767 1.00 94.88 83 LEU A CA 1
ATOM 679 C C . LEU A 1 83 ? 2.393 -2.700 12.017 1.00 94.88 83 LEU A C 1
ATOM 681 O O . LEU A 1 83 ? 2.511 -2.185 13.126 1.00 94.88 83 LEU A O 1
ATOM 685 N N . GLN A 1 84 ? 1.682 -2.145 11.032 1.00 93.75 84 GLN A N 1
ATOM 686 C CA . GLN A 1 84 ? 0.961 -0.878 11.191 1.00 93.75 84 GLN A CA 1
ATOM 687 C C . GLN A 1 84 ? -0.174 -1.016 12.204 1.00 93.75 84 GLN A C 1
ATOM 689 O O . GLN A 1 84 ? -0.280 -0.217 13.132 1.00 93.75 84 GLN A O 1
ATOM 694 N N . HIS A 1 85 ? -0.968 -2.086 12.102 1.00 93.06 85 HIS A N 1
ATOM 695 C CA . HIS A 1 85 ? -2.024 -2.363 13.077 1.00 93.06 85 HIS A CA 1
ATOM 696 C C . HIS A 1 85 ? -1.471 -2.593 14.485 1.00 93.06 85 HIS A C 1
ATOM 698 O O . HIS A 1 85 ? -2.052 -2.121 15.460 1.00 93.06 85 HIS A O 1
ATOM 704 N N . PHE A 1 86 ? -0.334 -3.281 14.609 1.00 96.31 86 PHE A N 1
ATOM 705 C CA . PHE A 1 86 ? 0.325 -3.471 15.898 1.00 96.31 86 PHE A CA 1
ATOM 706 C C . PHE A 1 86 ? 0.804 -2.144 16.499 1.00 96.31 86 PHE A C 1
ATOM 708 O O . PHE A 1 86 ? 0.546 -1.871 17.671 1.00 96.31 86 PHE A O 1
ATOM 715 N N . PHE A 1 87 ? 1.462 -1.309 15.692 1.00 96.25 87 PHE A N 1
ATOM 716 C CA . PHE A 1 87 ? 1.944 0.003 16.111 1.00 96.25 87 PHE A CA 1
ATOM 717 C C . PHE A 1 87 ? 0.796 0.891 16.608 1.00 96.25 87 PHE A C 1
ATOM 719 O O . PHE A 1 87 ? 0.827 1.349 17.752 1.00 96.25 87 PHE A O 1
ATOM 726 N N . TRP A 1 88 ? -0.251 1.070 15.797 1.00 94.69 88 TRP A N 1
ATOM 727 C CA . TRP A 1 88 ? -1.396 1.910 16.157 1.00 94.69 88 TRP A CA 1
ATOM 728 C C . TRP A 1 88 ? -2.256 1.310 17.267 1.00 94.69 88 TRP A C 1
ATOM 730 O O . TRP A 1 88 ? -2.797 2.046 18.089 1.00 94.69 88 TRP A O 1
ATOM 740 N N . GLY A 1 89 ? -2.332 -0.018 17.360 1.00 95.00 89 GLY A N 1
ATOM 741 C CA . GLY A 1 89 ? -2.978 -0.704 18.476 1.00 95.00 89 GLY A CA 1
ATOM 742 C C . GLY A 1 89 ? -2.317 -0.371 19.815 1.00 95.00 89 GLY A C 1
ATOM 743 O O . GLY A 1 89 ? -3.005 -0.003 20.766 1.00 95.00 89 GLY A O 1
ATOM 744 N N . ILE A 1 90 ? -0.983 -0.430 19.884 1.00 96.69 90 ILE A N 1
ATOM 745 C CA . ILE A 1 90 ? -0.232 -0.026 21.083 1.00 96.69 90 ILE A CA 1
ATOM 746 C C . ILE A 1 90 ? -0.405 1.465 21.355 1.00 96.69 90 ILE A C 1
ATOM 748 O O . ILE A 1 90 ? -0.668 1.848 22.494 1.00 96.69 90 ILE A O 1
ATOM 752 N N . TRP A 1 91 ? -0.269 2.300 20.325 1.00 96.12 91 TRP A N 1
ATOM 753 C CA . TRP A 1 91 ? -0.410 3.747 20.459 1.00 96.12 91 TRP A CA 1
ATOM 754 C C . TRP A 1 91 ? -1.776 4.127 21.043 1.00 96.12 91 TRP A C 1
ATOM 756 O O . TRP A 1 91 ? -1.832 4.872 22.017 1.00 96.12 91 TRP A O 1
ATOM 766 N N . ASN A 1 92 ? -2.861 3.523 20.547 1.00 92.06 92 ASN A N 1
ATOM 767 C CA . ASN A 1 92 ? -4.211 3.736 21.070 1.00 92.06 92 ASN A CA 1
ATOM 768 C C . ASN A 1 92 ? -4.334 3.336 22.546 1.00 92.06 92 ASN A C 1
ATOM 770 O O . ASN A 1 92 ? -4.928 4.070 23.326 1.00 92.06 92 ASN A O 1
ATOM 774 N N . ILE A 1 93 ? -3.750 2.207 22.963 1.00 94.25 93 ILE A N 1
ATOM 775 C CA . ILE A 1 93 ? -3.774 1.783 24.375 1.00 94.25 93 ILE A CA 1
ATOM 776 C C . ILE A 1 93 ? -3.047 2.794 25.272 1.00 94.25 93 ILE A C 1
ATOM 778 O O . ILE A 1 93 ? -3.499 3.061 26.383 1.00 94.25 93 ILE A O 1
ATOM 782 N N . ILE A 1 94 ? -1.929 3.350 24.801 1.00 95.62 94 ILE A N 1
ATOM 783 C CA . ILE A 1 94 ? -1.146 4.342 25.547 1.00 95.62 94 ILE A CA 1
ATOM 784 C C . ILE A 1 94 ? -1.883 5.686 25.609 1.00 95.62 94 ILE A C 1
ATOM 786 O O . ILE A 1 94 ? -1.916 6.306 26.665 1.00 95.62 94 ILE A O 1
ATOM 790 N N . CYS A 1 95 ? -2.479 6.134 24.504 1.00 90.69 95 CYS A N 1
ATOM 791 C CA . CYS A 1 95 ? -3.110 7.453 24.395 1.00 90.69 95 CYS A CA 1
ATOM 792 C C . CYS A 1 95 ? -4.535 7.532 24.960 1.00 90.69 95 CYS A C 1
ATOM 794 O O . CYS A 1 95 ? -5.060 8.632 25.102 1.00 90.69 95 CYS A O 1
ATOM 796 N N . VAL A 1 96 ? -5.163 6.396 25.270 1.00 80.88 96 VAL A N 1
ATOM 797 C CA . VAL A 1 96 ? -6.463 6.337 25.965 1.00 80.88 96 VAL A CA 1
ATOM 798 C C . VAL A 1 96 ? -6.317 6.487 27.494 1.00 80.88 96 VAL A C 1
ATOM 800 O O . VAL A 1 96 ? -7.329 6.644 28.177 1.00 80.88 96 VAL A O 1
ATOM 803 N N . GLN A 1 97 ? -5.091 6.458 28.041 1.00 52.34 97 GLN A N 1
ATOM 804 C CA . GLN A 1 97 ? -4.816 6.767 29.458 1.00 52.34 97 GLN A CA 1
ATOM 805 C C . GLN A 1 97 ? -4.953 8.261 29.762 1.00 52.34 97 GLN A C 1
ATOM 807 O O . GLN A 1 97 ? -5.464 8.570 30.863 1.00 52.34 97 GLN A O 1
#

Sequence (97 aa):
ALEISNTLAECGMTYGVEKHPFYEVDLDLMEDESLSRMFCGAYLDQLYKDHDTIEKRKWHLLTGDRDEDLKMLMTEARRFLPLQHFFWGIWNIICVQ

Solvent-accessible surface area (backbone atoms only — not comparable to full-atom values): 5442 Å² total; per-residue (Å²): 85,65,71,55,14,44,56,41,49,49,64,13,52,44,75,78,46,94,55,88,88,31,52,50,78,40,68,66,54,37,67,33,61,67,60,49,49,51,53,49,44,55,53,47,55,51,51,50,64,80,29,75,47,73,71,50,22,54,78,68,72,46,80,83,46,67,68,59,47,42,53,50,51,51,51,47,16,58,69,36,36,66,55,46,54,52,53,51,51,52,50,50,64,62,72,73,109

pLDDT: mean 92.78, std 5.03, range [52.34, 96.75]

Secondary structure (DSSP, 8-state):
-HHHHHHHHHTTEEE--SSTTSEEE-HHHHT-HHHHHHHHHHHHHHHHHH--SHHHHHHTT--S-HHHHHHHHHHHHHHHHHHHHHHHHHHHHHHT-